Protein AF-A0A7W5BFF3-F1 (afdb_monomer_lite)

Foldseek 3Di:
DAQLVLQCLLCVPPDLVVVCVVLVHDSVVSVCSNVLVDQDDLVVLVSSCVSSVHDSVVSVVNSVVSVVVVVVVVVVVVVVVVVVVVVVDVVVDPPVVVPPPD

Organism: NCBI:txid1715466

Radius of gyration: 21.43 Å; chains: 1; bounding box: 56×45×30 Å

pLDDT: mean 81.77, std 15.13, range [39.69, 94.56]

Structure (mmCIF, N/CA/C/O backbone):
data_AF-A0A7W5BFF3-F1
#
_entry.id   AF-A0A7W5BFF3-F1
#
loop_
_atom_site.group_PDB
_atom_site.id
_atom_site.type_symbol
_atom_site.label_atom_id
_atom_site.label_alt_id
_atom_site.label_comp_id
_atom_site.label_asym_id
_atom_site.label_entity_id
_atom_site.label_seq_id
_atom_site.pdbx_PDB_ins_code
_atom_site.Cartn_x
_atom_site.Cartn_y
_atom_site.Cartn_z
_atom_site.occupancy
_atom_site.B_iso_or_equiv
_atom_site.auth_seq_id
_atom_site.auth_comp_id
_atom_site.auth_asym_id
_atom_site.auth_atom_id
_atom_site.pdbx_PDB_model_num
ATOM 1 N N . MET A 1 1 ? -2.505 12.444 -7.225 1.00 77.88 1 MET A N 1
ATOM 2 C CA . MET A 1 1 ? -2.538 11.764 -5.915 1.00 77.88 1 MET A CA 1
ATOM 3 C C . MET A 1 1 ? -1.496 10.664 -5.939 1.00 77.88 1 MET A C 1
ATOM 5 O O . MET A 1 1 ? -1.405 9.977 -6.949 1.00 77.88 1 MET A O 1
ATOM 9 N N . ASN A 1 2 ? -0.691 10.537 -4.889 1.00 88.31 2 ASN A N 1
ATOM 10 C CA . ASN A 1 2 ? 0.313 9.474 -4.772 1.00 88.31 2 ASN A CA 1
ATOM 11 C C . ASN A 1 2 ? -0.289 8.222 -4.094 1.00 88.31 2 ASN A C 1
ATOM 13 O O . ASN A 1 2 ? -1.282 8.326 -3.373 1.00 88.31 2 ASN A O 1
ATOM 17 N N . TYR A 1 3 ? 0.317 7.046 -4.277 1.00 91.06 3 TYR A N 1
ATOM 18 C CA . TYR A 1 3 ? -0.098 5.791 -3.642 1.00 91.06 3 TYR A CA 1
ATOM 19 C C . TYR A 1 3 ? -0.220 5.914 -2.116 1.00 91.06 3 TYR A C 1
ATOM 21 O O . TYR A 1 3 ? -1.185 5.442 -1.517 1.00 91.06 3 TYR A O 1
ATOM 29 N N . GLN A 1 4 ? 0.729 6.604 -1.484 1.00 90.56 4 GLN A N 1
ATOM 30 C CA . GLN A 1 4 ? 0.723 6.786 -0.036 1.00 90.56 4 GLN A CA 1
ATOM 31 C C . GLN A 1 4 ? -0.442 7.670 0.436 1.00 90.56 4 GLN A C 1
ATOM 33 O O . GLN A 1 4 ? -1.126 7.320 1.392 1.00 90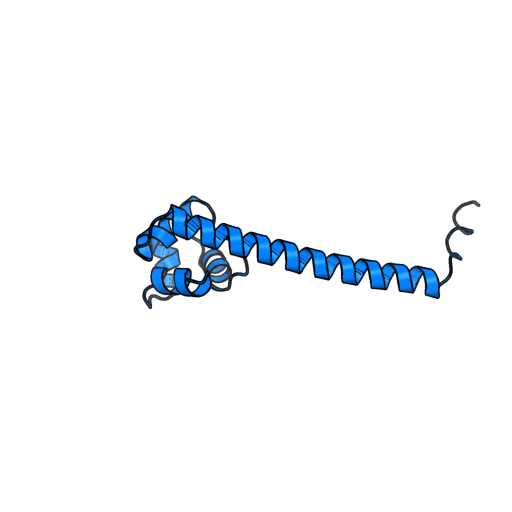.56 4 GLN A O 1
ATOM 38 N N . GLU A 1 5 ? -0.752 8.742 -0.297 1.00 90.00 5 GLU A N 1
ATOM 39 C CA . GLU A 1 5 ? -1.912 9.601 -0.018 1.00 90.00 5 GLU A CA 1
ATOM 40 C C . GLU A 1 5 ? -3.236 8.844 -0.203 1.00 90.00 5 GLU A C 1
ATOM 42 O O . GLU A 1 5 ? -4.180 9.033 0.563 1.00 90.00 5 GLU A O 1
ATOM 47 N N . LEU A 1 6 ? -3.306 7.967 -1.211 1.00 92.69 6 LEU A N 1
ATOM 48 C CA . LEU A 1 6 ? -4.456 7.099 -1.457 1.00 92.69 6 LEU A CA 1
ATOM 49 C C . LEU A 1 6 ? -4.693 6.146 -0.277 1.00 92.69 6 LEU A C 1
ATOM 51 O O . LEU A 1 6 ? -5.806 6.061 0.246 1.00 92.69 6 LEU A O 1
ATOM 55 N N . ILE A 1 7 ? -3.642 5.462 0.177 1.00 92.25 7 ILE A N 1
ATOM 56 C CA . ILE A 1 7 ? -3.707 4.589 1.352 1.00 92.25 7 ILE A CA 1
ATOM 57 C C . ILE A 1 7 ? -4.133 5.384 2.590 1.00 92.25 7 ILE A C 1
ATOM 59 O O . ILE A 1 7 ? -5.005 4.935 3.330 1.00 92.25 7 ILE A O 1
ATOM 63 N N . GLU A 1 8 ? -3.534 6.549 2.835 1.00 91.94 8 GLU A N 1
ATOM 64 C CA . GLU A 1 8 ? -3.842 7.374 4.007 1.00 91.94 8 GLU A CA 1
ATOM 65 C C . GLU A 1 8 ? -5.308 7.820 4.015 1.00 91.94 8 GLU A C 1
ATOM 67 O O . GLU A 1 8 ? -5.979 7.711 5.049 1.00 91.94 8 GLU A O 1
ATOM 72 N N . LYS A 1 9 ? -5.839 8.222 2.854 1.00 92.69 9 LYS A N 1
ATOM 73 C CA . LYS A 1 9 ? -7.269 8.512 2.685 1.00 92.69 9 LYS A CA 1
ATOM 74 C C . LYS A 1 9 ? -8.140 7.292 2.959 1.00 92.69 9 LYS A C 1
ATOM 76 O O . LYS A 1 9 ? -9.114 7.412 3.696 1.00 92.69 9 LYS A O 1
ATOM 81 N N . ALA A 1 10 ? -7.774 6.121 2.439 1.00 91.94 10 ALA A N 1
ATOM 82 C CA . ALA A 1 10 ? -8.521 4.886 2.684 1.00 91.94 10 ALA A CA 1
ATOM 83 C C . ALA A 1 10 ? -8.503 4.467 4.167 1.00 91.94 10 ALA A C 1
ATOM 85 O O . ALA A 1 10 ? -9.493 3.962 4.706 1.00 91.94 10 ALA A O 1
ATOM 86 N N . LEU A 1 11 ? -7.388 4.692 4.867 1.00 91.62 11 LEU A N 1
ATOM 87 C CA . LEU A 1 11 ? -7.295 4.438 6.304 1.00 91.62 11 LEU A CA 1
ATOM 88 C C . LEU A 1 11 ? -8.154 5.428 7.102 1.00 91.62 11 LEU A C 1
ATOM 90 O O . LEU A 1 11 ? -8.739 5.034 8.115 1.00 91.62 11 LEU A O 1
ATOM 94 N N . GLY A 1 12 ? -8.278 6.681 6.654 1.00 89.38 12 GLY A N 1
ATOM 95 C CA . GLY A 1 12 ? -9.159 7.678 7.271 1.00 89.38 12 GLY A CA 1
ATOM 96 C C . GLY A 1 12 ? -8.804 7.963 8.735 1.00 89.38 12 GLY A C 1
ATOM 97 O O . GLY A 1 12 ? -9.690 8.098 9.575 1.00 89.38 12 GLY A O 1
ATOM 98 N N . GLY A 1 13 ? -7.509 7.938 9.074 1.00 87.75 13 GLY A N 1
ATOM 99 C CA . GLY A 1 13 ? -7.010 8.104 10.447 1.00 87.75 13 GLY A CA 1
ATOM 100 C C . GLY A 1 13 ? -7.187 6.882 11.361 1.00 87.75 13 GLY A C 1
ATOM 101 O O . GLY A 1 13 ? -6.771 6.912 12.520 1.00 87.75 13 GLY A O 1
ATOM 102 N N . ARG A 1 14 ? -7.773 5.784 10.866 1.00 90.62 14 ARG A N 1
ATOM 103 C CA . ARG A 1 14 ? -7.893 4.523 11.613 1.00 90.62 14 ARG A CA 1
ATOM 104 C C . ARG A 1 14 ? -6.546 3.805 11.662 1.00 90.62 14 ARG A C 1
ATOM 106 O O . ARG A 1 14 ? -5.736 3.883 10.740 1.00 90.62 14 ARG A O 1
ATOM 113 N N . THR A 1 15 ? -6.321 3.035 12.725 1.00 91.31 15 THR A N 1
ATOM 114 C CA . THR A 1 15 ? -5.116 2.202 12.818 1.00 91.31 15 THR A CA 1
ATOM 115 C C . THR A 1 15 ? -5.161 1.063 11.800 1.00 91.31 15 THR A C 1
ATOM 117 O O . THR A 1 15 ? -6.218 0.487 11.533 1.00 91.31 15 THR A O 1
ATOM 120 N N . VAL A 1 16 ? -3.989 0.668 11.293 1.00 91.56 16 VAL A N 1
ATOM 121 C CA . VAL A 1 16 ? -3.841 -0.473 10.371 1.00 91.56 16 VAL A CA 1
ATOM 122 C C . VAL A 1 16 ? -4.485 -1.739 10.943 1.00 91.56 16 VAL A C 1
ATOM 124 O O . VAL A 1 16 ? -5.121 -2.488 10.218 1.00 91.56 16 VAL A O 1
ATOM 127 N N . ASN A 1 17 ? -4.384 -1.969 12.255 1.00 92.12 17 ASN A N 1
ATOM 128 C CA . ASN A 1 17 ? -4.997 -3.133 12.899 1.00 92.12 17 ASN A CA 1
ATOM 129 C C . ASN A 1 17 ? -6.534 -3.096 12.835 1.00 92.12 17 ASN A C 1
ATOM 131 O O . ASN A 1 17 ? -7.166 -4.101 12.515 1.00 92.12 17 ASN A O 1
ATOM 135 N N . ALA A 1 18 ? -7.144 -1.937 13.103 1.00 92.12 18 ALA A N 1
ATOM 136 C CA . ALA A 1 18 ? -8.594 -1.789 13.021 1.00 92.12 18 ALA A CA 1
ATOM 137 C C . ALA A 1 18 ? -9.096 -2.046 11.594 1.00 92.12 18 ALA A C 1
ATOM 139 O O . ALA A 1 18 ? -10.029 -2.822 11.395 1.00 92.12 18 ALA A O 1
ATOM 140 N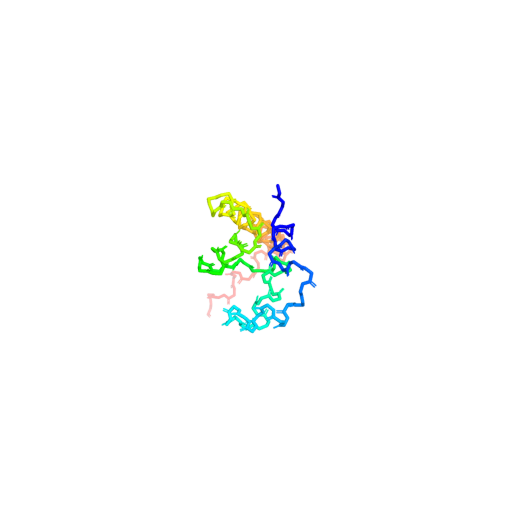 N . VAL A 1 19 ? -8.429 -1.458 10.600 1.00 93.06 19 VAL A N 1
ATOM 141 C CA . VAL A 1 19 ? -8.803 -1.609 9.188 1.00 93.06 19 VAL A CA 1
ATOM 142 C C . VAL A 1 19 ? -8.564 -3.036 8.693 1.00 93.06 19 VAL A C 1
ATOM 144 O O . VAL A 1 19 ? -9.429 -3.604 8.034 1.00 93.06 19 VAL A O 1
ATOM 147 N N . ALA A 1 20 ? -7.453 -3.665 9.084 1.00 92.25 20 ALA A N 1
ATOM 148 C CA . ALA A 1 20 ? -7.139 -5.054 8.750 1.00 92.25 20 ALA A CA 1
ATOM 149 C C . ALA A 1 20 ? -8.255 -6.015 9.186 1.00 92.25 20 ALA A C 1
ATOM 151 O O . ALA A 1 20 ? -8.684 -6.861 8.402 1.00 92.25 20 ALA A O 1
ATOM 152 N N . LYS A 1 21 ? -8.785 -5.833 10.404 1.00 91.44 21 LYS A N 1
ATOM 153 C CA . LYS A 1 21 ? -9.905 -6.635 10.919 1.00 91.44 21 LYS A CA 1
ATOM 154 C C . LYS A 1 21 ? -11.184 -6.441 10.108 1.00 91.44 21 LYS A C 1
ATOM 156 O O . LYS A 1 21 ? -11.839 -7.425 9.786 1.00 91.44 21 LYS A O 1
ATOM 161 N N . VAL A 1 22 ? -11.520 -5.199 9.756 1.00 90.94 22 VAL A N 1
ATOM 162 C CA . VAL A 1 22 ? -12.723 -4.893 8.960 1.00 90.94 22 VAL A CA 1
ATOM 163 C C . VAL A 1 22 ? -12.598 -5.449 7.544 1.00 90.94 22 VAL A C 1
ATOM 165 O O . VAL A 1 22 ? -13.545 -6.012 7.002 1.00 90.94 22 VAL A O 1
ATOM 168 N N . TRP A 1 23 ? -11.418 -5.327 6.941 1.00 88.88 23 TRP A N 1
ATOM 169 C CA . TRP A 1 23 ? -11.175 -5.805 5.587 1.00 88.88 23 TRP A CA 1
ATOM 170 C C . TRP A 1 23 ? -10.906 -7.318 5.528 1.00 88.88 23 TRP A C 1
ATOM 172 O O . TRP A 1 23 ? -10.856 -7.878 4.436 1.00 88.88 23 TRP A O 1
ATOM 182 N N . GLY A 1 24 ? -10.760 -8.006 6.662 1.00 90.75 24 GLY A N 1
ATOM 183 C CA . GLY A 1 24 ? -10.413 -9.431 6.683 1.00 90.75 24 GLY A CA 1
ATOM 184 C C . GLY A 1 24 ? -9.031 -9.719 6.086 1.00 90.75 24 GLY A C 1
ATOM 185 O O . GLY A 1 24 ? -8.786 -10.813 5.585 1.00 90.75 24 GLY A O 1
ATOM 186 N N . VAL A 1 25 ? -8.133 -8.732 6.111 1.00 90.38 25 VAL A N 1
ATOM 187 C CA . VAL A 1 25 ? -6.751 -8.847 5.633 1.00 90.38 25 VAL A CA 1
ATOM 188 C C . VAL A 1 25 ? -5.847 -9.019 6.846 1.00 90.38 25 VAL A C 1
ATOM 190 O O . VAL A 1 25 ? -6.089 -8.433 7.900 1.00 90.38 25 VAL A O 1
ATOM 193 N N . SER A 1 26 ? -4.779 -9.809 6.726 1.00 93.25 26 SER A N 1
ATOM 194 C CA . SER A 1 26 ? -3.820 -9.915 7.826 1.00 93.25 26 SER A CA 1
ATOM 195 C C . SER A 1 26 ? -3.182 -8.545 8.111 1.00 93.25 26 SER A C 1
ATOM 197 O O . SER A 1 26 ? -2.805 -7.816 7.189 1.00 93.25 26 SER A O 1
ATOM 199 N N . GLN A 1 27 ? -3.028 -8.187 9.389 1.00 93.38 27 GLN A N 1
ATOM 200 C CA . GLN A 1 27 ? -2.350 -6.950 9.787 1.00 93.38 27 GLN A CA 1
ATOM 201 C C . GLN A 1 27 ? -0.957 -6.785 9.142 1.00 93.38 27 GLN A C 1
ATOM 203 O O . GLN A 1 27 ? -0.686 -5.690 8.643 1.00 93.38 27 GLN A O 1
ATOM 208 N N . PRO A 1 28 ? -0.068 -7.805 9.101 1.00 94.56 28 PRO A N 1
ATOM 209 C CA . PRO A 1 28 ? 1.233 -7.634 8.460 1.00 94.56 28 PRO A CA 1
ATOM 210 C C . PRO A 1 28 ? 1.100 -7.392 6.955 1.00 94.56 28 PRO A C 1
ATOM 212 O O . PRO A 1 28 ? 1.836 -6.571 6.416 1.00 94.56 28 PRO A O 1
ATOM 215 N N . THR A 1 29 ? 0.138 -8.028 6.280 1.00 93.44 29 THR A N 1
ATOM 216 C CA . THR A 1 29 ? -0.138 -7.762 4.861 1.00 93.44 29 THR A CA 1
ATOM 217 C C . THR A 1 29 ? -0.568 -6.313 4.647 1.00 93.44 29 THR A C 1
ATOM 219 O O . THR A 1 29 ? 0.033 -5.618 3.830 1.00 93.44 29 THR A O 1
ATOM 222 N N . LEU A 1 30 ? -1.543 -5.825 5.418 1.00 92.69 30 LEU A N 1
ATOM 223 C CA . LEU A 1 30 ? -2.012 -4.447 5.278 1.00 92.69 30 LEU A CA 1
ATOM 224 C C . LEU A 1 30 ? -0.923 -3.430 5.650 1.00 92.69 30 LEU A C 1
ATOM 226 O O . LEU A 1 30 ? -0.814 -2.385 5.017 1.00 92.69 30 LEU A O 1
ATOM 230 N N . SER A 1 31 ? -0.064 -3.750 6.622 1.00 93.88 31 SER A N 1
ATOM 231 C CA . SER A 1 31 ? 1.092 -2.913 6.947 1.00 93.88 31 SER A CA 1
ATOM 232 C C . SER A 1 31 ? 2.085 -2.818 5.790 1.00 93.88 31 SER A C 1
ATOM 234 O O . SER A 1 31 ? 2.652 -1.748 5.594 1.00 93.88 31 SER A O 1
ATOM 236 N N . ARG A 1 32 ? 2.316 -3.903 5.040 1.00 93.50 32 ARG A N 1
ATOM 237 C CA . ARG A 1 32 ? 3.190 -3.883 3.855 1.00 93.50 32 ARG A CA 1
ATOM 238 C C . ARG A 1 32 ? 2.585 -3.050 2.735 1.00 93.50 32 ARG A C 1
ATOM 240 O O . ARG A 1 32 ? 3.304 -2.287 2.099 1.00 93.50 32 ARG A O 1
ATOM 247 N N . TYR A 1 33 ? 1.269 -3.152 2.542 1.00 92.75 33 TYR A N 1
ATOM 248 C CA . TYR A 1 33 ? 0.550 -2.304 1.593 1.00 92.75 33 TYR A CA 1
ATOM 249 C C . TYR A 1 33 ? 0.680 -0.836 1.978 1.00 92.75 33 TYR A C 1
ATOM 251 O O . TYR A 1 33 ? 1.040 -0.022 1.136 1.00 92.75 33 TYR A O 1
ATOM 259 N N . ALA A 1 34 ? 0.487 -0.505 3.255 1.00 90.75 34 ALA A N 1
ATOM 260 C CA . ALA A 1 34 ? 0.553 0.876 3.707 1.00 90.75 34 ALA A CA 1
ATOM 261 C C . ALA A 1 34 ? 1.948 1.505 3.587 1.00 90.75 34 ALA A C 1
ATOM 263 O O . ALA A 1 34 ? 2.070 2.703 3.367 1.00 90.75 34 ALA A O 1
ATOM 264 N N . LYS A 1 35 ? 3.000 0.690 3.701 1.00 90.12 35 LYS A N 1
ATOM 265 C CA . LYS A 1 35 ? 4.391 1.121 3.518 1.00 90.12 35 LYS A CA 1
ATOM 266 C C . LYS A 1 35 ? 4.843 1.149 2.054 1.00 90.12 3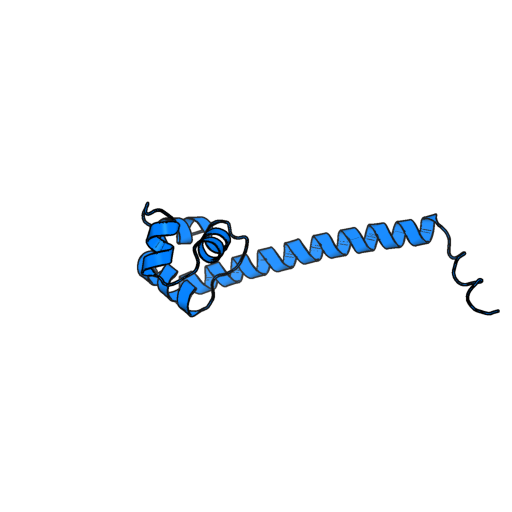5 LYS A C 1
ATOM 268 O O . LYS A 1 35 ? 5.988 1.501 1.797 1.00 90.12 35 LYS A O 1
ATOM 273 N N . GLY A 1 36 ? 4.000 0.717 1.112 1.00 88.06 36 GLY A N 1
ATOM 274 C CA . GLY A 1 36 ? 4.406 0.537 -0.285 1.00 88.06 36 GLY A CA 1
ATOM 275 C C . GLY A 1 36 ? 5.451 -0.564 -0.476 1.00 88.06 36 GLY A C 1
ATOM 276 O O . GLY A 1 36 ? 6.147 -0.588 -1.475 1.00 88.06 36 GLY A O 1
ATOM 277 N N . GLU A 1 37 ? 5.601 -1.496 0.467 1.00 88.81 37 GLU A N 1
ATOM 278 C CA . GLU A 1 37 ? 6.514 -2.639 0.302 1.00 88.81 37 GLU A CA 1
ATOM 279 C C . GLU A 1 37 ? 5.929 -3.693 -0.649 1.00 88.81 37 GLU A C 1
ATOM 281 O O . GLU A 1 37 ? 6.650 -4.529 -1.196 1.00 88.81 37 GLU A O 1
ATOM 286 N N . ARG A 1 38 ? 4.600 -3.697 -0.800 1.00 88.50 38 ARG A N 1
ATOM 287 C CA . ARG A 1 38 ? 3.862 -4.645 -1.630 1.00 88.50 38 ARG A CA 1
ATOM 288 C C . ARG A 1 38 ? 2.603 -3.988 -2.185 1.00 88.50 38 ARG A C 1
ATOM 290 O O . ARG A 1 38 ? 1.915 -3.280 -1.457 1.00 88.50 38 ARG A O 1
ATOM 297 N N . MET A 1 39 ? 2.272 -4.301 -3.433 1.00 90.44 39 MET A N 1
ATOM 298 C CA . MET A 1 39 ? 1.003 -3.915 -4.046 1.00 90.44 39 MET A CA 1
ATOM 299 C C . MET A 1 39 ? -0.183 -4.717 -3.475 1.00 90.44 39 MET A C 1
ATOM 301 O O . MET A 1 39 ? -0.047 -5.931 -3.264 1.00 90.44 39 MET A O 1
ATOM 305 N N . PRO A 1 40 ? -1.341 -4.076 -3.220 1.00 91.56 40 PRO A N 1
ATOM 306 C CA . PRO A 1 40 ? -2.564 -4.764 -2.844 1.00 91.56 40 PRO A CA 1
ATOM 307 C C . PRO A 1 40 ? -3.093 -5.625 -3.995 1.00 91.56 40 PRO A C 1
ATOM 309 O O . PRO A 1 40 ? -2.906 -5.324 -5.171 1.00 91.56 40 PRO A O 1
ATOM 312 N N . ASP A 1 41 ? -3.781 -6.710 -3.644 1.00 91.06 41 ASP A N 1
ATOM 313 C CA . ASP A 1 41 ? -4.528 -7.504 -4.621 1.00 91.06 41 ASP A CA 1
ATOM 314 C C . ASP A 1 41 ? -5.724 -6.720 -5.191 1.00 91.06 41 ASP A C 1
ATOM 316 O O . ASP A 1 41 ? -6.145 -5.706 -4.636 1.00 91.06 41 ASP A O 1
ATOM 320 N N . TRP A 1 42 ? -6.306 -7.201 -6.293 1.00 89.81 42 TRP A N 1
ATOM 321 C CA . TRP A 1 42 ? -7.414 -6.525 -6.982 1.00 89.81 42 TRP A CA 1
ATOM 322 C C . TRP A 1 42 ? -8.618 -6.230 -6.073 1.00 89.81 42 TRP A C 1
ATOM 324 O O . TRP A 1 42 ? -9.208 -5.152 -6.148 1.00 89.81 42 TRP A O 1
ATOM 334 N N . ASN A 1 43 ? -8.965 -7.159 -5.178 1.00 91.88 43 ASN A N 1
ATOM 335 C CA . ASN A 1 43 ? -10.103 -7.006 -4.267 1.00 91.88 43 ASN A CA 1
ATOM 336 C C . ASN A 1 43 ? -9.828 -5.961 -3.178 1.00 91.88 43 ASN A C 1
ATOM 338 O O . ASN A 1 43 ? -10.697 -5.150 -2.849 1.00 91.88 43 ASN A O 1
ATOM 342 N N . THR A 1 44 ? -8.621 -5.968 -2.622 1.00 92.25 44 THR A N 1
ATOM 343 C CA . THR A 1 44 ? -8.166 -5.017 -1.607 1.00 92.25 44 THR A CA 1
ATOM 344 C C . THR A 1 44 ? -7.970 -3.641 -2.228 1.00 92.25 44 THR A C 1
ATOM 346 O O . THR A 1 44 ? -8.392 -2.653 -1.638 1.00 92.25 44 THR A O 1
ATOM 349 N N . GLY A 1 45 ? -7.423 -3.565 -3.441 1.00 92.94 45 GLY A N 1
ATOM 350 C CA . GLY A 1 45 ? -7.288 -2.331 -4.212 1.00 92.94 45 GLY A CA 1
ATOM 351 C C . GLY A 1 45 ? -8.638 -1.665 -4.475 1.00 92.94 45 GLY A C 1
ATOM 352 O O . GLY A 1 45 ? -8.796 -0.473 -4.221 1.00 92.94 45 GLY A O 1
ATOM 353 N N . LEU A 1 46 ? -9.654 -2.444 -4.863 1.00 94.12 46 LEU A N 1
ATOM 354 C CA . LEU A 1 46 ? -11.016 -1.930 -5.021 1.00 94.12 46 LEU A CA 1
ATOM 355 C C . LEU A 1 46 ? -11.596 -1.399 -3.700 1.00 94.12 46 LEU A C 1
ATOM 357 O O . LEU A 1 46 ? -12.315 -0.402 -3.695 1.00 94.12 46 LEU A O 1
ATOM 361 N N . ARG A 1 47 ? -11.302 -2.053 -2.571 1.00 93.12 47 ARG A N 1
ATOM 362 C CA . ARG A 1 47 ? -11.725 -1.573 -1.245 1.00 93.12 47 ARG A CA 1
ATOM 363 C C . ARG A 1 47 ? -11.013 -0.288 -0.844 1.00 93.12 47 ARG A C 1
ATOM 365 O O . ARG A 1 47 ? -11.673 0.611 -0.346 1.00 93.12 47 ARG A O 1
ATOM 372 N N . ILE A 1 48 ? -9.714 -0.1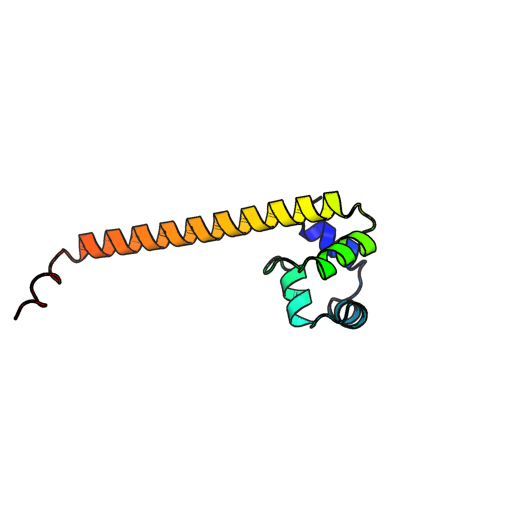81 -1.116 1.00 93.62 48 ILE A N 1
ATOM 373 C CA . ILE A 1 48 ? -8.933 1.043 -0.901 1.00 93.62 48 ILE A CA 1
ATOM 374 C C . ILE A 1 48 ? -9.543 2.198 -1.701 1.00 93.62 48 ILE A C 1
ATOM 376 O O . ILE A 1 48 ? -9.775 3.259 -1.134 1.00 93.62 48 ILE A O 1
ATOM 380 N 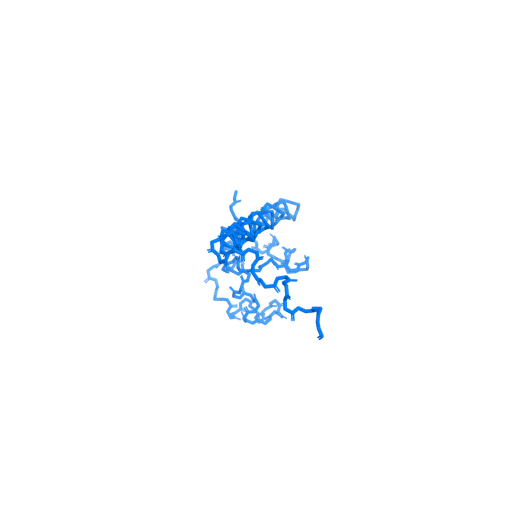N . ALA A 1 49 ? -9.871 1.979 -2.979 1.00 94.12 49 ALA A N 1
ATOM 381 C CA . ALA A 1 49 ? -10.507 2.992 -3.822 1.00 94.12 49 ALA A CA 1
ATOM 382 C C . ALA A 1 49 ? -11.858 3.459 -3.253 1.00 94.12 49 ALA A C 1
ATOM 384 O O . ALA A 1 49 ? -12.110 4.658 -3.136 1.00 94.12 49 ALA A O 1
ATOM 385 N N . LYS A 1 50 ? -12.702 2.505 -2.833 1.00 93.31 50 LYS A N 1
ATOM 386 C CA . LYS A 1 50 ? -14.013 2.785 -2.230 1.00 93.31 50 LYS A CA 1
ATOM 387 C C . LYS A 1 50 ? -13.901 3.550 -0.913 1.00 93.31 50 LYS A C 1
ATOM 389 O O . LYS A 1 50 ? -14.597 4.546 -0.746 1.00 93.31 50 LYS A O 1
ATOM 394 N N . ASP A 1 51 ? -13.028 3.115 -0.005 1.00 91.94 51 ASP A N 1
ATOM 395 C CA . ASP A 1 51 ? -12.834 3.768 1.297 1.00 91.94 51 ASP A CA 1
ATOM 396 C C . ASP A 1 51 ? -12.174 5.151 1.145 1.00 91.94 51 ASP A C 1
ATOM 398 O O . ASP A 1 51 ? -12.460 6.052 1.929 1.00 91.94 51 ASP A O 1
ATOM 402 N N . ALA A 1 52 ? -11.334 5.350 0.123 1.00 92.50 52 ALA A N 1
ATOM 403 C CA . ALA A 1 52 ? -10.755 6.654 -0.207 1.00 92.50 52 ALA A CA 1
ATOM 404 C C . ALA A 1 52 ? -11.720 7.589 -0.961 1.00 92.50 52 ALA A C 1
ATOM 406 O O . ALA A 1 52 ? -11.410 8.772 -1.118 1.00 92.50 52 ALA A O 1
ATOM 407 N N . GLY A 1 53 ? -12.868 7.081 -1.423 1.00 92.50 53 GLY A N 1
ATOM 408 C CA . GLY A 1 53 ? -13.881 7.858 -2.135 1.00 92.50 53 GLY A CA 1
ATOM 409 C C . GLY A 1 53 ? -13.470 8.284 -3.546 1.00 92.50 53 GLY A C 1
ATOM 410 O O . GLY A 1 53 ? -13.870 9.359 -3.987 1.00 92.50 53 GLY A O 1
ATOM 411 N N . ILE A 1 54 ? -12.665 7.478 -4.239 1.00 92.81 54 ILE A N 1
ATOM 412 C CA . ILE A 1 54 ? -12.192 7.764 -5.603 1.00 92.81 54 ILE A CA 1
ATOM 413 C C . ILE A 1 54 ? -12.678 6.716 -6.600 1.00 92.81 54 ILE A C 1
ATOM 415 O O . ILE A 1 54 ? -13.083 5.614 -6.213 1.00 92.81 54 ILE A O 1
ATOM 419 N N . ASP A 1 55 ? -12.600 7.041 -7.889 1.00 94.19 55 ASP A N 1
ATOM 420 C CA . ASP A 1 55 ? -12.938 6.079 -8.929 1.00 94.19 55 ASP A CA 1
ATOM 421 C C . ASP A 1 55 ? -11.946 4.897 -8.922 1.00 94.19 55 ASP A C 1
ATOM 423 O O . ASP A 1 55 ? -10.729 5.108 -8.843 1.00 94.19 55 ASP A O 1
ATOM 427 N N . PRO A 1 56 ? -12.423 3.640 -9.009 1.00 92.44 56 PRO A N 1
ATOM 428 C CA . PRO A 1 56 ? -11.546 2.476 -9.060 1.00 92.44 56 PRO A CA 1
ATOM 429 C C . PRO A 1 56 ? -10.526 2.537 -10.197 1.00 92.44 56 PRO A C 1
ATOM 431 O O . PRO A 1 56 ? -9.407 2.065 -10.018 1.00 92.44 56 PRO A O 1
ATOM 434 N N . THR A 1 57 ? -10.883 3.121 -11.342 1.00 92.50 57 THR A N 1
ATOM 435 C CA . THR A 1 57 ? -9.987 3.245 -12.500 1.00 92.50 57 THR A CA 1
ATOM 436 C C . THR A 1 57 ? -8.781 4.107 -12.148 1.00 92.50 57 THR A C 1
ATOM 438 O O . THR A 1 57 ? -7.647 3.668 -12.320 1.00 92.50 57 THR A O 1
ATOM 441 N N . GLU A 1 58 ? -9.020 5.277 -11.552 1.00 92.50 58 GLU A N 1
ATOM 442 C CA . GLU A 1 58 ? -7.961 6.186 -11.099 1.00 92.50 58 GLU A CA 1
ATOM 443 C C . GLU A 1 58 ? -7.078 5.522 -10.028 1.00 92.50 58 GLU A C 1
ATOM 445 O O . GLU A 1 58 ? -5.850 5.612 -10.069 1.00 92.50 58 GLU A O 1
ATOM 450 N N . ALA A 1 59 ? -7.685 4.778 -9.097 1.00 92.81 59 ALA A N 1
ATOM 451 C CA . ALA A 1 59 ? -6.942 4.024 -8.090 1.00 92.81 59 ALA A CA 1
ATOM 452 C C . ALA A 1 59 ? -6.012 2.971 -8.718 1.00 92.81 59 ALA A C 1
ATOM 454 O O . ALA A 1 59 ? -4.853 2.839 -8.318 1.00 92.81 59 ALA A O 1
ATOM 455 N N . PHE A 1 60 ? -6.505 2.229 -9.715 1.00 93.00 60 PHE A N 1
ATOM 456 C CA . PHE A 1 60 ? -5.721 1.208 -10.407 1.00 93.00 60 PHE A CA 1
ATOM 457 C C . PHE A 1 60 ? -4.607 1.803 -11.270 1.00 93.00 60 PHE A C 1
ATOM 459 O O . PHE A 1 60 ? -3.539 1.197 -11.361 1.00 93.00 60 PHE A O 1
ATOM 466 N N . GLU A 1 61 ? -4.800 2.987 -11.849 1.00 93.62 61 GLU A N 1
ATOM 467 C CA . GLU A 1 61 ? -3.726 3.709 -12.537 1.00 93.62 61 GLU A CA 1
ATOM 468 C C . GLU A 1 61 ? -2.589 4.074 -11.577 1.00 93.62 61 GLU A C 1
ATOM 470 O O . GLU A 1 61 ? -1.419 3.852 -11.895 1.00 93.62 61 GLU A O 1
ATOM 475 N N . ILE A 1 62 ? -2.920 4.545 -10.371 1.00 92.44 62 ILE A N 1
ATOM 476 C CA . ILE A 1 62 ? -1.930 4.841 -9.322 1.00 92.44 62 ILE A CA 1
ATOM 477 C C . ILE A 1 62 ? -1.180 3.566 -8.912 1.00 92.44 62 ILE A C 1
ATOM 479 O O . ILE A 1 62 ? 0.048 3.570 -8.811 1.00 92.44 62 ILE A O 1
ATOM 483 N N . PHE A 1 63 ? -1.895 2.454 -8.726 1.00 91.75 63 PHE A N 1
ATOM 484 C CA . PHE A 1 63 ? -1.286 1.154 -8.428 1.00 91.75 63 PHE A CA 1
ATOM 485 C C . PHE A 1 63 ? -0.349 0.681 -9.548 1.00 91.75 63 PHE A C 1
ATOM 487 O O . PHE A 1 63 ? 0.755 0.206 -9.278 1.00 91.75 63 PHE A O 1
ATOM 494 N N . ALA A 1 64 ? -0.746 0.858 -10.808 1.00 90.69 64 ALA A N 1
ATOM 495 C CA . ALA A 1 64 ? 0.071 0.489 -11.958 1.00 90.69 64 ALA A CA 1
ATOM 496 C C . ALA A 1 64 ? 1.355 1.329 -12.054 1.00 90.69 64 ALA A C 1
ATOM 498 O O . ALA A 1 64 ? 2.418 0.784 -12.365 1.00 90.69 64 ALA A O 1
ATOM 499 N N . GLN A 1 65 ? 1.278 2.631 -11.769 1.00 89.75 65 GLN A N 1
ATOM 500 C CA . GLN A 1 65 ? 2.446 3.516 -11.742 1.00 89.75 65 GLN A CA 1
ATOM 501 C C . GLN A 1 65 ? 3.439 3.107 -10.645 1.00 89.75 65 GLN A C 1
ATOM 503 O O . GLN A 1 65 ? 4.641 3.013 -10.908 1.00 89.75 65 GLN A O 1
ATOM 508 N N . GLU A 1 66 ? 2.948 2.793 -9.443 1.00 88.44 66 GLU A N 1
ATOM 509 C CA . GLU A 1 66 ? 3.803 2.359 -8.332 1.00 88.44 66 GLU A CA 1
ATOM 510 C C . GLU A 1 66 ? 4.471 1.005 -8.631 1.00 88.44 66 GLU A C 1
ATOM 512 O O . GLU A 1 66 ? 5.678 0.838 -8.444 1.00 88.44 66 GLU A O 1
ATOM 517 N N . GLU A 1 67 ? 3.732 0.049 -9.199 1.00 88.06 67 GLU A N 1
ATOM 518 C CA . GLU A 1 67 ? 4.273 -1.251 -9.619 1.00 88.06 67 GLU A CA 1
ATOM 519 C C . GLU A 1 67 ? 5.401 -1.095 -10.659 1.00 88.06 67 GLU A C 1
ATOM 521 O O . GLU A 1 67 ? 6.431 -1.777 -10.593 1.00 88.06 67 GLU A O 1
ATOM 526 N N . GLN A 1 68 ? 5.256 -0.169 -11.612 1.00 85.69 68 GLN A N 1
ATOM 527 C CA . GLN A 1 68 ? 6.323 0.148 -12.567 1.00 85.69 68 GLN A CA 1
ATOM 528 C C . GLN A 1 68 ? 7.549 0.743 -11.866 1.00 85.69 68 GLN A C 1
ATOM 530 O O . GLN A 1 68 ? 8.679 0.340 -12.161 1.00 85.69 68 GLN A O 1
ATOM 535 N N . ALA A 1 69 ? 7.348 1.641 -10.899 1.00 83.50 69 ALA A N 1
ATOM 536 C CA . ALA A 1 69 ? 8.437 2.210 -10.113 1.00 83.50 69 ALA A CA 1
ATOM 537 C C . ALA A 1 69 ? 9.202 1.128 -9.326 1.00 83.50 69 ALA A C 1
ATOM 539 O O . ALA A 1 69 ? 10.438 1.152 -9.288 1.00 83.50 69 ALA A O 1
ATOM 540 N N . HIS A 1 70 ? 8.504 0.137 -8.762 1.00 81.00 70 HIS A N 1
ATOM 541 C CA . HIS A 1 70 ? 9.130 -1.018 -8.109 1.00 81.00 70 HIS A CA 1
ATOM 542 C C . HIS A 1 70 ? 9.957 -1.869 -9.073 1.00 81.00 70 HIS A C 1
ATOM 544 O O . HIS A 1 70 ? 11.098 -2.223 -8.759 1.00 81.00 70 HIS A O 1
ATOM 550 N N . LYS A 1 71 ? 9.426 -2.160 -10.265 1.00 76.62 71 LYS A N 1
ATOM 551 C CA . LYS A 1 71 ? 10.148 -2.932 -11.290 1.00 76.62 71 LYS A CA 1
ATOM 552 C C . LYS A 1 71 ? 11.426 -2.230 -11.734 1.00 76.62 71 LYS A C 1
ATOM 554 O O . LYS A 1 71 ? 12.475 -2.867 -11.809 1.00 76.62 71 LYS A O 1
ATOM 559 N N . VAL A 1 72 ? 11.370 -0.917 -11.953 1.00 73.38 72 VAL A N 1
ATOM 560 C CA . VAL A 1 72 ? 12.547 -0.119 -12.334 1.00 73.38 72 VAL A CA 1
ATOM 561 C C . VAL A 1 72 ? 13.599 -0.101 -11.220 1.00 73.38 72 VAL A C 1
ATOM 563 O O . VAL A 1 72 ? 14.789 -0.245 -11.508 1.00 73.38 72 VAL A O 1
ATOM 566 N N . LYS A 1 73 ? 13.193 0.043 -9.950 1.00 71.00 73 LYS A N 1
ATOM 567 C CA . LYS A 1 73 ? 14.117 -0.016 -8.800 1.00 71.00 73 LYS A CA 1
ATOM 568 C C . LYS A 1 73 ? 14.824 -1.372 -8.719 1.00 71.00 73 LYS A C 1
ATOM 570 O O . LYS A 1 73 ? 16.049 -1.411 -8.622 1.00 71.00 73 LYS A O 1
ATOM 575 N N . ASN A 1 74 ? 14.070 -2.464 -8.828 1.00 70.19 74 ASN A N 1
ATOM 576 C CA . ASN A 1 74 ? 14.622 -3.820 -8.781 1.00 70.19 74 ASN A CA 1
ATOM 577 C C . ASN A 1 74 ? 15.570 -4.094 -9.955 1.00 70.19 74 ASN A C 1
ATOM 579 O O . ASN A 1 74 ? 16.637 -4.672 -9.761 1.00 70.19 74 ASN A O 1
ATOM 583 N N . PHE A 1 75 ? 15.229 -3.610 -11.150 1.00 65.56 75 PHE A N 1
ATOM 584 C CA . PHE A 1 75 ? 16.089 -3.727 -12.324 1.00 65.56 75 PHE A CA 1
ATOM 585 C C . PHE A 1 75 ? 17.423 -2.984 -12.149 1.00 65.56 75 PHE A C 1
ATOM 587 O O . PHE A 1 75 ? 18.480 -3.532 -12.451 1.00 65.56 75 PHE A O 1
ATOM 594 N N . LYS A 1 76 ? 17.409 -1.757 -11.607 1.00 63.75 76 LYS A N 1
ATOM 595 C CA . LYS A 1 76 ? 18.646 -0.999 -11.338 1.00 63.75 76 LYS A CA 1
ATOM 596 C C . LYS A 1 76 ? 19.553 -1.701 -10.327 1.00 63.75 76 LYS A C 1
ATOM 598 O O . LYS A 1 76 ? 20.763 -1.726 -10.527 1.00 63.75 76 LYS A O 1
ATOM 603 N N . LEU A 1 77 ? 18.976 -2.279 -9.272 1.00 65.12 77 LEU A N 1
ATOM 604 C CA . LEU A 1 77 ? 19.730 -3.065 -8.293 1.00 65.12 77 LEU A CA 1
ATOM 605 C C . LEU A 1 77 ? 20.370 -4.288 -8.956 1.00 65.12 77 LEU A C 1
ATOM 607 O O . LEU A 1 77 ? 21.561 -4.520 -8.779 1.00 65.12 77 LEU A O 1
ATOM 611 N N . GLN A 1 78 ? 19.610 -5.011 -9.781 1.00 65.38 78 GLN A N 1
ATOM 612 C CA . GLN A 1 78 ? 20.115 -6.163 -10.524 1.00 65.38 78 GLN A CA 1
ATOM 613 C C . GLN A 1 78 ? 21.277 -5.787 -11.455 1.00 65.38 78 GLN A C 1
ATOM 615 O O . GLN A 1 78 ? 22.308 -6.450 -11.437 1.00 65.38 78 GLN A O 1
ATOM 620 N N . MET A 1 79 ? 21.150 -4.698 -12.217 1.00 59.66 79 MET A N 1
ATOM 621 C CA . MET A 1 79 ? 22.224 -4.213 -13.093 1.00 59.66 79 MET A CA 1
ATOM 622 C C . MET A 1 79 ? 23.473 -3.793 -12.307 1.00 59.66 79 MET A C 1
ATOM 624 O O . MET A 1 79 ? 24.589 -4.054 -12.751 1.00 59.66 79 MET A O 1
ATOM 628 N N . GLY A 1 80 ? 23.297 -3.191 -11.125 1.00 64.38 80 GLY A N 1
ATOM 629 C CA . GLY A 1 80 ? 24.401 -2.861 -10.223 1.00 64.38 80 GLY A CA 1
ATOM 630 C C . GLY A 1 80 ? 25.170 -4.098 -9.749 1.00 64.38 80 GLY A C 1
ATOM 631 O O . GLY A 1 80 ? 26.397 -4.104 -9.807 1.00 64.38 80 GLY A O 1
ATOM 632 N N . PHE A 1 81 ? 24.467 -5.165 -9.351 1.00 65.25 81 PHE A N 1
ATOM 633 C CA . PHE A 1 81 ? 25.103 -6.441 -8.997 1.00 65.25 81 PHE A CA 1
ATOM 634 C C . PHE A 1 81 ? 25.838 -7.068 -10.187 1.00 65.25 81 PHE A C 1
ATOM 636 O O . PHE A 1 81 ? 27.000 -7.432 -10.047 1.00 65.25 81 PHE A O 1
ATOM 643 N N . VAL A 1 82 ? 25.221 -7.094 -11.376 1.00 66.88 82 VAL A N 1
ATOM 644 C CA . VAL A 1 82 ? 25.858 -7.620 -12.600 1.00 66.88 82 VAL A CA 1
ATOM 645 C C . VAL A 1 82 ? 27.147 -6.865 -12.932 1.00 66.88 82 VAL A C 1
ATOM 647 O O . VAL A 1 82 ? 28.137 -7.482 -13.317 1.00 66.88 82 VAL A O 1
ATOM 650 N N . GLN A 1 83 ? 27.166 -5.540 -12.768 1.00 67.00 83 GLN A N 1
ATOM 651 C CA . GLN A 1 83 ? 28.367 -4.744 -13.012 1.00 67.00 83 GLN A CA 1
ATOM 652 C C . GLN A 1 83 ? 29.483 -5.068 -12.009 1.00 67.00 83 GLN A C 1
ATOM 654 O O . GLN A 1 83 ? 30.637 -5.168 -12.417 1.00 67.00 83 GLN A O 1
ATOM 659 N N . ILE A 1 84 ? 29.155 -5.254 -10.725 1.00 72.62 84 ILE A N 1
ATOM 660 C CA . ILE A 1 84 ? 30.129 -5.634 -9.689 1.00 72.62 84 ILE A CA 1
ATOM 661 C C . ILE A 1 84 ? 30.677 -7.040 -9.954 1.00 72.62 84 ILE A C 1
ATOM 663 O O . ILE A 1 84 ? 31.894 -7.210 -9.955 1.00 72.62 84 ILE A O 1
ATOM 667 N N . ASP A 1 85 ? 29.814 -8.017 -10.234 1.00 67.31 85 ASP A N 1
ATOM 668 C CA . ASP A 1 85 ? 30.218 -9.399 -10.522 1.00 67.31 85 ASP A CA 1
ATOM 669 C C . ASP A 1 85 ? 31.098 -9.479 -11.774 1.00 67.31 85 ASP A C 1
ATOM 671 O O . ASP A 1 85 ? 32.132 -10.147 -11.767 1.00 67.31 85 ASP A O 1
ATOM 675 N N . LEU A 1 86 ? 30.741 -8.750 -12.837 1.00 69.38 86 LEU A N 1
ATOM 676 C CA . LEU A 1 86 ? 31.549 -8.665 -14.055 1.00 69.38 86 LEU A CA 1
ATOM 677 C C . LEU A 1 86 ? 32.930 -8.060 -13.771 1.00 69.38 86 LEU A C 1
ATOM 679 O O . LEU A 1 86 ? 33.943 -8.556 -14.264 1.00 69.38 86 LEU A O 1
ATOM 683 N N . LEU A 1 87 ? 32.985 -7.000 -12.965 1.00 68.81 87 LEU A N 1
ATOM 684 C CA . LEU A 1 87 ? 34.235 -6.335 -12.599 1.00 68.81 87 LEU A CA 1
ATOM 685 C C . LEU A 1 87 ? 35.096 -7.244 -11.710 1.00 68.81 87 LEU A C 1
ATOM 687 O O . LEU A 1 87 ? 36.307 -7.310 -11.903 1.00 68.81 87 LEU A O 1
ATOM 691 N N . LEU A 1 88 ? 34.479 -8.016 -10.813 1.00 69.31 88 LEU A N 1
ATOM 692 C CA . LEU A 1 88 ? 35.151 -9.012 -9.979 1.00 69.31 88 LEU A CA 1
ATOM 693 C C . LEU A 1 88 ? 35.665 -10.198 -10.807 1.00 69.31 88 LEU A C 1
ATOM 695 O O . LEU A 1 88 ? 36.776 -10.663 -10.566 1.00 69.31 88 LEU A O 1
ATOM 699 N N . PHE A 1 89 ? 34.927 -10.635 -11.830 1.00 66.12 89 PHE A N 1
ATOM 700 C CA . PHE A 1 89 ? 35.356 -11.666 -12.781 1.00 66.12 89 PHE A CA 1
ATOM 701 C C . PHE A 1 89 ? 36.548 -11.205 -13.637 1.00 66.12 89 PHE A C 1
ATOM 703 O O . PHE A 1 89 ? 37.506 -11.951 -13.830 1.00 66.12 89 PHE A O 1
ATOM 710 N N . ILE A 1 90 ? 36.541 -9.950 -14.098 1.00 70.12 90 ILE A N 1
ATOM 711 C CA . ILE A 1 90 ? 37.674 -9.359 -14.828 1.00 70.12 90 ILE A CA 1
ATOM 712 C C . ILE A 1 90 ? 38.883 -9.166 -13.894 1.00 70.12 90 ILE A C 1
ATOM 714 O O . ILE A 1 90 ? 40.010 -9.449 -14.293 1.00 70.12 90 ILE A O 1
ATOM 718 N N . ALA A 1 91 ? 38.663 -8.729 -12.649 1.00 67.19 91 ALA A N 1
ATOM 719 C CA . ALA A 1 91 ? 39.723 -8.463 -11.672 1.00 67.19 91 ALA A CA 1
ATOM 720 C C . ALA A 1 91 ? 40.362 -9.733 -11.085 1.00 67.19 91 ALA A C 1
ATOM 722 O O . ALA A 1 91 ? 41.557 -9.738 -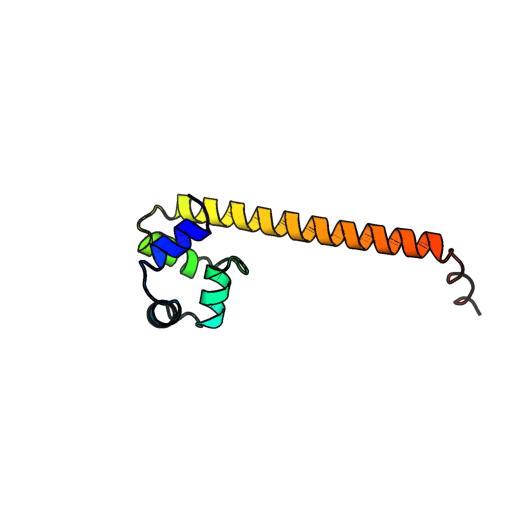10.802 1.00 67.19 91 ALA A O 1
ATOM 723 N N . THR A 1 92 ? 39.592 -10.812 -10.916 1.00 65.25 92 THR A N 1
ATOM 724 C CA . THR A 1 92 ? 40.122 -12.127 -10.510 1.00 65.25 92 THR A CA 1
ATOM 725 C C . THR A 1 92 ? 40.740 -12.900 -11.678 1.00 65.25 92 THR A C 1
ATOM 727 O O . THR A 1 92 ? 41.434 -13.891 -11.452 1.00 65.25 92 THR A O 1
ATOM 730 N N . GLY A 1 93 ? 40.570 -12.402 -12.910 1.00 51.94 93 GLY A N 1
ATOM 731 C CA . GLY A 1 93 ? 41.073 -13.016 -14.130 1.00 51.94 93 GLY A CA 1
ATOM 732 C C . GLY A 1 93 ? 40.323 -14.306 -14.458 1.00 51.94 93 GLY A C 1
ATOM 733 O O . GLY A 1 93 ? 39.915 -15.057 -13.578 1.00 51.94 93 GLY A O 1
ATOM 734 N N . GLY A 1 94 ? 40.168 -14.606 -15.748 1.00 53.81 94 GLY A N 1
ATOM 735 C CA . GLY A 1 94 ? 39.661 -15.888 -16.251 1.00 53.81 94 GLY A CA 1
ATOM 736 C C . GLY A 1 94 ? 40.581 -17.079 -15.935 1.00 53.81 94 GLY A C 1
ATOM 737 O O . GLY A 1 94 ? 41.008 -17.786 -16.840 1.00 53.81 94 GLY A O 1
ATOM 738 N N . LEU A 1 95 ? 40.907 -17.294 -14.660 1.00 47.09 95 LEU A N 1
ATOM 739 C CA . LEU A 1 95 ? 41.830 -18.304 -14.147 1.00 47.09 95 LEU A CA 1
ATOM 740 C C . LEU A 1 95 ? 41.101 -19.553 -13.622 1.00 47.09 95 LEU A C 1
ATOM 742 O O . LEU A 1 95 ? 41.728 -20.591 -13.436 1.00 47.09 95 LEU A O 1
ATOM 746 N N . SER A 1 96 ? 39.776 -19.506 -13.442 1.00 48.81 96 SER A N 1
ATOM 747 C CA . SER A 1 96 ? 38.989 -20.661 -12.982 1.00 48.81 96 SER A CA 1
ATOM 748 C C . SER A 1 96 ? 38.501 -21.589 -14.104 1.00 48.81 96 SER A C 1
ATOM 750 O O . SER A 1 96 ? 38.146 -22.730 -13.823 1.00 48.81 96 SER A O 1
ATOM 752 N N . CYS A 1 97 ? 38.539 -21.173 -15.378 1.00 47.16 97 CYS A N 1
ATOM 753 C CA . CYS A 1 97 ? 38.120 -22.036 -16.496 1.00 47.16 97 CYS A CA 1
ATOM 754 C C . CYS A 1 97 ? 39.126 -23.145 -16.860 1.00 47.16 97 CYS A C 1
ATOM 756 O O . CYS A 1 97 ? 38.776 -24.029 -17.635 1.00 47.16 97 CYS A O 1
ATOM 758 N N . LEU A 1 98 ? 40.344 -23.150 -16.303 1.00 45.16 98 LEU A N 1
ATOM 759 C CA . LEU A 1 98 ? 41.348 -24.186 -16.593 1.00 45.16 98 LEU A CA 1
ATOM 760 C C . LEU A 1 98 ? 41.372 -25.361 -15.599 1.00 45.16 98 LEU A C 1
ATOM 762 O O . LEU A 1 98 ? 42.076 -26.329 -15.854 1.00 45.16 98 LEU A O 1
ATOM 766 N N . PHE A 1 99 ? 40.593 -25.335 -14.510 1.00 45.72 99 PHE A N 1
ATOM 767 C CA . PHE A 1 99 ? 40.629 -26.397 -13.486 1.00 45.72 99 PHE A CA 1
ATOM 768 C C . PHE A 1 99 ? 39.453 -27.392 -13.522 1.00 45.72 99 PHE A C 1
ATOM 770 O O . PHE A 1 99 ? 39.386 -28.262 -12.662 1.00 45.72 99 PHE A O 1
ATOM 777 N N . TYR A 1 100 ? 38.545 -27.311 -14.505 1.00 46.53 100 TYR A N 1
ATOM 778 C CA . TYR A 1 100 ? 37.407 -28.246 -14.631 1.00 46.53 100 TYR A CA 1
ATOM 779 C C . TYR A 1 100 ? 37.538 -29.254 -15.794 1.00 46.53 100 TYR A C 1
ATOM 781 O O . TYR A 1 100 ? 36.579 -29.936 -16.141 1.00 46.53 100 TYR A O 1
ATOM 789 N N . ILE A 1 101 ? 38.719 -29.367 -16.413 1.00 46.47 101 ILE A N 1
ATOM 790 C CA . ILE A 1 101 ? 39.025 -30.416 -17.403 1.00 46.47 101 ILE A CA 1
ATOM 791 C C . ILE A 1 101 ? 40.311 -31.131 -16.969 1.00 46.47 101 ILE A C 1
ATOM 793 O O . ILE A 1 101 ? 41.360 -30.953 -17.579 1.00 46.47 101 ILE A O 1
ATOM 797 N N . MET A 1 102 ? 40.236 -31.902 -15.884 1.00 39.69 102 MET A N 1
ATOM 798 C CA . MET A 1 102 ? 41.130 -33.029 -15.584 1.00 39.69 102 MET A CA 1
ATOM 799 C C . MET A 1 102 ? 40.367 -34.078 -14.785 1.00 39.69 102 MET A C 1
ATOM 801 O O . MET A 1 102 ? 39.616 -33.676 -13.869 1.00 39.69 102 MET A O 1
#

InterPro domains:
  IPR001387 Cro/C1-type, helix-turn-helix domain [PF01381] (12-57)
  IPR001387 Cro/C1-type, helix-turn-helix domain [cd00093] (4-50)
  IPR010982 Lambda repressor-like, DNA-binding domain superfamily [G3DSA:1.10.260.40] (7-80)
  IPR010982 Lambda repressor-like, DNA-binding domain superfamily [SSF47413] (13-62)

Sequence (102 aa):
MNYQELIEKALGGRTVNAVAKVWGVSQPTLSRYAKGERMPDWNTGLRIAKDAGIDPTEAFEIFAQEEQAHKVKNFKLQMGFVQIDLLLFIATGGLSCLFYIM

Secondary structure (DSSP, 8-state):
--HHHHHHHHHTT--HHHHHHHHT--HHHHHHHHTTSSPPPHHHHHHHHHHHTS-HHHHHHHHHHHHHHHHHHHHHHHHHHHHHHHHHHHHH-S-STTSS--